Protein AF-A0A7Y9GDK4-F1 (afdb_monomer_lite)

Radius of gyration: 11.84 Å; chains: 1; bounding box: 29×21×32 Å

Organism: NCBI:txid46158

Secondary structure (DSSP, 8-state):
-----HHHHHHHHHHHHSS-TT-S-HHHHHHS-TTTTT--HHHHHHHHHHHHHHHT----HHHHHH--SHHHHHHHHHHHHHH--

InterPro domains:
  IPR006162 Phosphopantetheine attachment site [PS00012] (36-51)
  IPR009081 Phosphopantetheine binding ACP domain [PF00550] (12-77)
  IPR009081 Phosphopantetheine binding ACP domain [PS50075] (3-81)
  IPR020806 Polyketide synthase-like, phosphopantetheine-binding domain [SM00823] (6-81)
  IPR036736 ACP-like superfamily [G3DSA:1.10.1200.10] (1-82)
  IPR036736 ACP-like superfamily [SSF47336] (3-82)

Sequence (85 aa):
MKELTLDDLKDALRAAAGEAENLDDPADLLEVPFSELGYDSLAVMETTAQVERMLGIELPEEETAELKTPREYLDFVNARIGETV

pLDDT: mean 81.66, std 10.78, range [42.66, 90.94]

Foldseek 3Di:
DDACDLVNLVVLLCVLPPNQPPPPDSVVQQVAFCVNSVHDLRSQVSSQVVVCVVLVHDDDSVVSSVDGGVNVVRVSRRVRSVVPD

Structure (mmCIF, N/CA/C/O backbone):
data_AF-A0A7Y9GDK4-F1
#
_entry.id   AF-A0A7Y9GDK4-F1
#
loop_
_atom_site.group_PDB
_atom_site.id
_atom_site.type_symbol
_atom_site.label_atom_id
_atom_site.label_alt_id
_atom_site.label_comp_id
_atom_site.label_asym_id
_atom_site.label_entity_id
_atom_site.label_seq_id
_atom_site.pdbx_PDB_ins_code
_atom_site.Cartn_x
_atom_site.Cartn_y
_atom_site.Cartn_z
_atom_site.occupancy
_atom_site.B_iso_or_equiv
_atom_site.auth_seq_id
_atom_site.auth_comp_id
_atom_site.auth_asym_id
_atom_site.auth_atom_id
_atom_site.pdbx_PDB_model_num
ATOM 1 N N . MET A 1 1 ? -18.331 -2.096 1.876 1.00 54.19 1 MET A N 1
ATOM 2 C CA . MET A 1 1 ? -17.077 -2.597 2.465 1.00 54.19 1 MET A CA 1
ATOM 3 C C . MET A 1 1 ? -15.968 -1.853 1.756 1.00 54.19 1 MET A C 1
ATOM 5 O O . MET A 1 1 ? -16.100 -1.648 0.557 1.00 54.19 1 MET A O 1
ATOM 9 N N . LYS A 1 2 ? -15.004 -1.304 2.493 1.00 72.69 2 LYS A N 1
ATOM 10 C CA . LYS A 1 2 ? -13.831 -0.675 1.883 1.00 72.69 2 LYS A CA 1
ATOM 11 C C . LYS A 1 2 ? -12.837 -1.814 1.680 1.00 72.69 2 LYS A C 1
ATOM 13 O O . LYS A 1 2 ? -12.600 -2.553 2.623 1.00 72.69 2 LYS A O 1
ATOM 18 N N . GLU A 1 3 ? -12.358 -2.013 0.469 1.00 83.25 3 GLU A N 1
ATOM 19 C CA . GLU A 1 3 ? -11.328 -2.999 0.150 1.00 83.25 3 GLU A CA 1
ATOM 20 C C . GLU A 1 3 ? -10.403 -2.350 -0.869 1.00 83.25 3 GLU A C 1
ATOM 22 O O . GLU A 1 3 ? -10.868 -1.592 -1.727 1.00 83.25 3 GLU A O 1
ATOM 27 N N . LEU A 1 4 ? -9.102 -2.590 -0.738 1.00 86.88 4 LEU A N 1
ATOM 28 C CA . LEU A 1 4 ? -8.163 -2.167 -1.762 1.00 86.88 4 LEU A CA 1
ATOM 29 C C . LEU A 1 4 ? -8.284 -3.166 -2.909 1.00 86.88 4 LEU A C 1
ATOM 31 O O . LEU A 1 4 ? -8.111 -4.368 -2.706 1.00 86.88 4 LEU A O 1
ATOM 35 N N . THR A 1 5 ? -8.590 -2.672 -4.105 1.00 88.81 5 THR A N 1
ATOM 36 C CA . THR A 1 5 ? -8.632 -3.503 -5.314 1.00 88.81 5 THR A CA 1
ATOM 37 C C . THR A 1 5 ? -7.349 -3.335 -6.116 1.00 88.81 5 THR A C 1
ATOM 39 O O . THR A 1 5 ? -6.614 -2.364 -5.940 1.00 88.81 5 THR A O 1
ATOM 42 N N . LEU A 1 6 ? -7.076 -4.274 -7.023 1.00 86.62 6 LEU A N 1
ATOM 43 C CA . LEU A 1 6 ? -5.916 -4.183 -7.908 1.00 86.62 6 LEU A CA 1
ATOM 44 C C . LEU A 1 6 ? -5.934 -2.916 -8.772 1.00 86.62 6 LEU A C 1
ATOM 46 O O . LEU A 1 6 ? -4.883 -2.332 -8.998 1.00 86.62 6 LEU A O 1
ATOM 50 N N . ASP A 1 7 ? -7.111 -2.484 -9.224 1.00 86.19 7 ASP A N 1
ATOM 51 C CA . ASP A 1 7 ? -7.272 -1.227 -9.964 1.00 86.19 7 ASP A CA 1
ATOM 52 C C . ASP A 1 7 ? -6.893 -0.010 -9.110 1.00 86.19 7 ASP A C 1
ATOM 54 O O . ASP A 1 7 ? -6.187 0.874 -9.581 1.00 86.19 7 ASP A O 1
ATOM 58 N N . ASP A 1 8 ? -7.294 -0.000 -7.838 1.00 88.62 8 ASP A N 1
ATOM 59 C CA . ASP A 1 8 ? -6.977 1.077 -6.891 1.00 88.62 8 ASP A CA 1
ATOM 60 C C . ASP A 1 8 ? -5.466 1.139 -6.609 1.00 88.62 8 ASP A C 1
ATOM 62 O O . ASP A 1 8 ? -4.847 2.201 -6.660 1.00 88.62 8 ASP A O 1
ATOM 66 N N . LEU A 1 9 ? -4.838 -0.030 -6.426 1.00 87.75 9 LEU A N 1
ATOM 67 C CA . LEU A 1 9 ? -3.387 -0.136 -6.293 1.00 87.75 9 LEU A CA 1
ATOM 68 C C . LEU A 1 9 ? -2.663 0.321 -7.569 1.00 87.75 9 LEU A C 1
ATOM 70 O O . LEU A 1 9 ? -1.655 1.015 -7.477 1.00 87.75 9 LEU A O 1
ATOM 74 N N . LYS A 1 10 ? -3.165 -0.034 -8.758 1.00 85.50 10 LYS A N 1
ATOM 75 C CA . LYS A 1 10 ? -2.608 0.421 -10.042 1.00 85.50 10 LYS A CA 1
ATOM 76 C C . LYS A 1 10 ? -2.692 1.936 -10.190 1.00 85.50 10 LYS A C 1
ATOM 78 O O . LYS A 1 10 ? -1.721 2.544 -10.637 1.00 85.50 10 LYS A O 1
ATOM 83 N N . ASP A 1 11 ? -3.820 2.538 -9.826 1.00 85.56 11 ASP A N 1
ATOM 84 C CA . ASP A 1 11 ? -4.005 3.989 -9.879 1.00 85.56 11 ASP A CA 1
ATOM 85 C C . ASP A 1 11 ? -3.048 4.700 -8.913 1.00 85.56 11 ASP A C 1
ATOM 87 O O . ASP A 1 11 ? -2.350 5.633 -9.308 1.00 85.56 11 ASP A O 1
ATOM 91 N N . ALA A 1 12 ? -2.916 4.184 -7.686 1.00 86.81 12 ALA A N 1
ATOM 92 C CA . ALA A 1 12 ? -1.976 4.701 -6.695 1.00 86.81 12 ALA A CA 1
ATOM 93 C C . ALA A 1 12 ? -0.510 4.558 -7.149 1.00 86.81 12 ALA A C 1
ATOM 95 O O . ALA A 1 12 ? 0.249 5.521 -7.089 1.00 86.81 12 ALA A O 1
ATOM 96 N N . LEU A 1 13 ? -0.122 3.401 -7.692 1.00 84.38 13 LEU A N 1
ATOM 97 C CA . LEU A 1 13 ? 1.214 3.179 -8.254 1.00 84.38 13 LEU A CA 1
ATOM 98 C C . LEU A 1 13 ? 1.495 4.118 -9.435 1.00 84.38 13 LEU A C 1
ATOM 100 O O . LEU A 1 13 ? 2.577 4.695 -9.528 1.00 84.38 13 LEU A O 1
ATOM 104 N N . ARG A 1 14 ? 0.530 4.305 -10.342 1.00 82.69 14 ARG A N 1
ATOM 105 C CA . ARG A 1 14 ? 0.651 5.238 -11.473 1.00 82.69 14 ARG A CA 1
ATOM 106 C C . ARG A 1 14 ? 0.742 6.692 -11.005 1.00 82.69 14 ARG A C 1
ATOM 108 O O . ARG A 1 14 ? 1.447 7.496 -11.608 1.00 82.69 14 ARG A O 1
ATOM 115 N N . ALA A 1 15 ? 0.050 7.048 -9.931 1.00 82.62 15 ALA A N 1
ATOM 116 C CA . ALA A 1 15 ? 0.152 8.375 -9.341 1.00 82.62 15 ALA A CA 1
ATOM 117 C C . ALA A 1 15 ? 1.516 8.601 -8.662 1.00 82.62 15 ALA A C 1
ATOM 119 O O . ALA A 1 15 ? 2.076 9.687 -8.801 1.00 82.62 15 ALA A O 1
ATOM 120 N N . ALA A 1 16 ? 2.065 7.579 -7.995 1.00 80.00 16 ALA A N 1
ATOM 121 C CA . ALA A 1 16 ? 3.341 7.642 -7.282 1.00 80.00 16 ALA A CA 1
ATOM 122 C C . ALA A 1 16 ? 4.570 7.629 -8.212 1.00 80.00 16 ALA A C 1
ATOM 124 O O . ALA A 1 16 ? 5.482 8.431 -8.044 1.00 80.00 16 ALA A O 1
ATOM 125 N N . ALA A 1 17 ? 4.610 6.745 -9.214 1.00 72.75 17 ALA A N 1
ATOM 126 C CA . ALA A 1 17 ? 5.760 6.617 -10.120 1.00 72.75 17 ALA A CA 1
ATOM 127 C C . ALA A 1 17 ? 5.633 7.432 -11.421 1.00 72.75 17 ALA A C 1
ATOM 129 O O . ALA A 1 17 ? 6.594 7.535 -12.185 1.00 72.75 17 ALA A O 1
ATOM 130 N N . GLY A 1 18 ? 4.459 8.008 -11.695 1.00 65.69 18 GLY A N 1
ATOM 131 C CA . GLY A 1 18 ? 4.127 8.585 -12.996 1.00 65.69 18 GLY A CA 1
ATOM 132 C C . GLY A 1 18 ? 3.591 7.541 -13.984 1.00 65.69 18 GLY A C 1
ATOM 133 O O . GLY A 1 18 ? 3.147 6.458 -13.605 1.00 65.69 18 GLY A O 1
ATOM 134 N N . GLU A 1 19 ? 3.572 7.875 -15.277 1.00 56.62 19 GLU A N 1
ATOM 135 C CA . GLU A 1 19 ? 2.986 7.017 -16.315 1.00 56.62 19 GLU A CA 1
ATOM 136 C C . GLU A 1 19 ? 3.748 5.687 -16.443 1.00 56.62 19 GLU A C 1
ATOM 138 O O . GLU A 1 19 ? 4.771 5.592 -17.112 1.00 56.62 19 GLU A O 1
ATOM 143 N N . ALA A 1 20 ? 3.252 4.657 -15.760 1.00 56.62 20 ALA A N 1
ATOM 144 C CA . ALA A 1 20 ? 3.800 3.315 -15.816 1.00 56.62 20 ALA A CA 1
ATOM 145 C C . ALA A 1 20 ? 3.298 2.596 -17.072 1.00 56.62 20 ALA A C 1
ATOM 147 O O . ALA A 1 20 ? 2.108 2.311 -17.207 1.00 56.62 20 ALA A O 1
ATOM 148 N N . GLU A 1 21 ? 4.214 2.292 -17.989 1.00 55.47 21 GLU A N 1
ATOM 149 C CA . GLU A 1 21 ? 3.900 1.713 -19.304 1.00 55.47 21 GLU A CA 1
ATOM 150 C C . GLU A 1 21 ? 3.565 0.202 -19.273 1.00 55.47 21 GLU A C 1
ATOM 152 O O . GLU A 1 21 ? 3.299 -0.374 -20.321 1.00 55.47 21 GLU A O 1
ATOM 157 N N . ASN A 1 22 ? 3.576 -0.464 -18.104 1.00 57.22 22 ASN A N 1
ATOM 158 C CA . ASN A 1 22 ? 3.523 -1.938 -17.999 1.00 57.22 22 ASN A CA 1
ATOM 159 C C . ASN A 1 22 ? 2.426 -2.500 -17.064 1.00 57.22 22 ASN A C 1
ATOM 161 O O . ASN A 1 22 ? 2.543 -3.628 -16.592 1.00 57.22 22 ASN A O 1
ATOM 165 N N . LEU A 1 23 ? 1.350 -1.755 -16.776 1.00 65.31 23 LEU A N 1
ATOM 166 C CA . LEU A 1 23 ? 0.278 -2.228 -15.872 1.00 65.31 23 LEU A CA 1
ATOM 167 C C . LEU A 1 23 ? -0.900 -2.928 -16.588 1.00 65.31 23 LEU A C 1
ATOM 169 O O . LEU A 1 23 ? -1.925 -3.203 -15.954 1.00 65.31 23 LEU A O 1
ATOM 173 N N . ASP A 1 24 ? -0.792 -3.203 -17.890 1.00 65.50 24 ASP A N 1
ATOM 174 C CA . ASP A 1 24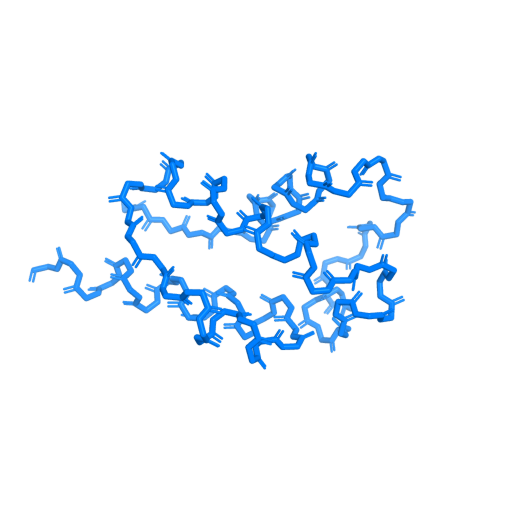 ? -1.899 -3.717 -18.711 1.00 65.50 24 ASP A CA 1
ATOM 175 C C . ASP A 1 24 ? -2.320 -5.156 -18.371 1.00 65.50 24 ASP A C 1
ATOM 177 O O . ASP A 1 24 ? -3.504 -5.471 -18.499 1.00 65.50 24 ASP A O 1
ATOM 181 N N . ASP A 1 25 ? -1.416 -6.008 -17.867 1.00 67.50 25 ASP A N 1
ATOM 182 C CA . ASP A 1 25 ? -1.752 -7.396 -17.518 1.00 67.50 25 ASP A CA 1
ATOM 183 C C . ASP A 1 25 ? -1.874 -7.599 -15.991 1.00 67.50 25 ASP A C 1
ATOM 185 O O . ASP A 1 25 ? -0.874 -7.631 -15.272 1.00 67.50 25 ASP A O 1
ATOM 189 N N . PRO A 1 26 ? -3.102 -7.689 -15.440 1.00 67.12 26 PRO A N 1
ATOM 190 C CA . PRO A 1 26 ? -3.320 -7.788 -13.998 1.00 67.12 26 PRO A CA 1
ATOM 191 C C . PRO A 1 26 ? -2.843 -9.110 -13.384 1.00 67.12 26 PRO A C 1
ATOM 193 O O . PRO A 1 26 ? -2.593 -9.143 -12.180 1.00 67.12 26 PRO A O 1
ATOM 196 N N . ALA A 1 27 ? -2.764 -10.191 -14.168 1.00 66.88 27 ALA A N 1
ATOM 197 C CA . ALA A 1 27 ? -2.400 -11.506 -13.649 1.00 66.88 27 ALA A CA 1
ATOM 198 C C . ALA A 1 27 ? -0.903 -11.575 -13.333 1.00 66.88 27 ALA A C 1
ATOM 200 O O . ALA A 1 27 ? -0.532 -12.001 -12.243 1.00 66.88 27 ALA A O 1
ATOM 201 N N . ASP A 1 28 ? -0.073 -11.079 -14.251 1.00 75.31 28 ASP A N 1
ATOM 202 C CA . ASP A 1 28 ? 1.379 -11.034 -14.079 1.00 75.31 28 ASP A CA 1
ATOM 203 C C . ASP A 1 28 ? 1.760 -10.006 -13.004 1.00 75.31 28 ASP A C 1
ATOM 205 O O . ASP A 1 28 ? 2.527 -10.294 -12.093 1.00 75.31 28 ASP A O 1
ATOM 209 N N . LEU A 1 29 ? 1.119 -8.834 -13.013 1.00 81.69 29 LEU A N 1
ATOM 210 C CA . LEU A 1 29 ? 1.450 -7.729 -12.112 1.00 81.69 29 LEU A CA 1
ATOM 211 C C . LEU A 1 29 ? 1.388 -8.093 -10.626 1.00 81.69 29 LEU A C 1
ATOM 213 O O . LEU A 1 29 ? 2.206 -7.618 -9.851 1.00 81.69 29 LEU A O 1
ATOM 217 N N . LEU A 1 30 ? 0.433 -8.929 -10.215 1.00 85.38 30 LEU A N 1
ATOM 218 C CA . LEU A 1 30 ? 0.331 -9.377 -8.824 1.00 85.38 30 LEU A CA 1
ATOM 219 C C . LEU A 1 30 ? 1.538 -10.214 -8.383 1.00 85.38 30 LEU A C 1
ATOM 221 O O . LEU A 1 30 ? 1.908 -10.175 -7.210 1.00 85.38 30 LEU A O 1
ATOM 225 N N . GLU A 1 31 ? 2.117 -10.981 -9.303 1.00 85.25 31 GLU A N 1
ATOM 226 C CA . GLU A 1 31 ? 3.230 -11.896 -9.044 1.00 85.25 31 GLU A CA 1
ATOM 227 C C . GLU A 1 31 ? 4.593 -11.247 -9.330 1.00 85.25 31 GLU A C 1
ATOM 229 O O . GLU A 1 31 ? 5.606 -11.687 -8.784 1.00 85.25 31 GLU A O 1
ATOM 234 N N . VAL A 1 32 ? 4.618 -10.174 -10.129 1.00 86.56 32 VAL A N 1
ATOM 235 C CA . VAL A 1 32 ? 5.837 -9.444 -10.480 1.00 86.56 32 VAL A CA 1
ATOM 236 C C . VAL A 1 32 ? 6.253 -8.505 -9.336 1.00 86.56 32 VAL A C 1
ATOM 238 O O . VAL A 1 32 ? 5.447 -7.715 -8.838 1.00 86.56 32 VAL A O 1
ATOM 241 N N . PRO A 1 33 ? 7.528 -8.542 -8.913 1.00 87.81 33 PRO A N 1
ATOM 242 C CA . PRO A 1 33 ? 8.053 -7.621 -7.920 1.00 87.81 33 PRO A CA 1
ATOM 243 C C . PRO A 1 33 ? 7.987 -6.161 -8.375 1.00 87.81 33 PRO A C 1
ATOM 245 O O . PRO A 1 33 ? 8.270 -5.850 -9.531 1.00 87.81 33 PRO A O 1
ATOM 248 N N . PHE A 1 34 ? 7.770 -5.240 -7.435 1.00 85.81 34 PHE A N 1
ATOM 249 C CA . PHE A 1 34 ? 7.829 -3.794 -7.682 1.00 85.81 34 PHE A CA 1
ATOM 250 C C . PHE A 1 34 ? 9.111 -3.386 -8.419 1.00 85.81 34 PHE A C 1
ATOM 252 O O . PHE A 1 34 ? 9.054 -2.655 -9.403 1.00 85.81 34 PHE A O 1
ATOM 259 N N . SER A 1 35 ? 10.254 -3.950 -8.026 1.00 84.12 35 SER A N 1
ATOM 260 C CA . SER A 1 35 ? 11.543 -3.657 -8.658 1.00 84.12 35 SER A CA 1
ATOM 261 C C . SER A 1 35 ? 11.615 -4.086 -10.133 1.00 84.12 35 SER A C 1
ATOM 263 O O . SER A 1 35 ? 12.253 -3.399 -10.925 1.00 84.12 35 SER A O 1
ATOM 265 N N . GLU A 1 36 ? 10.936 -5.169 -10.529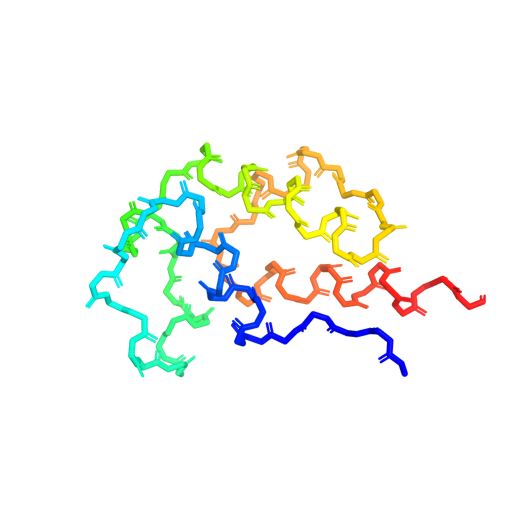 1.00 84.69 36 GLU A N 1
ATOM 266 C CA . GLU A 1 36 ? 10.855 -5.598 -11.937 1.00 84.69 36 GLU A CA 1
ATOM 267 C C . GLU A 1 36 ? 9.856 -4.759 -12.743 1.00 84.69 36 GLU A C 1
ATOM 269 O O . GLU A 1 36 ? 10.063 -4.521 -13.930 1.00 84.69 36 GLU A O 1
ATOM 274 N N . LEU A 1 37 ? 8.820 -4.238 -12.082 1.00 80.88 37 LEU A N 1
ATOM 275 C CA . LEU A 1 37 ? 7.885 -3.266 -12.650 1.00 80.88 37 LEU A CA 1
ATOM 276 C C . LEU A 1 37 ? 8.498 -1.853 -12.791 1.00 80.88 37 LEU A C 1
ATOM 278 O O . LEU A 1 37 ? 7.849 -0.957 -13.326 1.00 80.88 37 LEU A O 1
ATOM 282 N N . GLY A 1 38 ? 9.736 -1.643 -12.323 1.00 80.94 38 GLY A N 1
ATOM 283 C CA . GLY A 1 38 ? 10.420 -0.345 -12.344 1.00 80.94 38 GLY A CA 1
ATOM 284 C C . GLY A 1 38 ? 10.064 0.571 -11.170 1.00 80.94 38 GLY A C 1
ATOM 285 O O . GLY A 1 38 ? 10.328 1.769 -11.229 1.00 80.94 38 GLY A O 1
ATOM 286 N N . TYR A 1 39 ? 9.470 0.019 -10.114 1.00 82.69 39 TYR A N 1
ATOM 287 C CA . TYR A 1 39 ? 9.141 0.725 -8.883 1.00 82.69 39 TYR A CA 1
ATOM 288 C C . TYR A 1 39 ? 10.214 0.486 -7.825 1.00 82.69 39 TYR A C 1
ATOM 290 O O . TYR A 1 39 ? 10.506 -0.646 -7.432 1.00 82.69 39 TYR A O 1
ATOM 298 N N . ASP A 1 40 ? 10.766 1.579 -7.318 1.00 83.31 40 ASP A N 1
ATOM 299 C CA . ASP A 1 40 ? 11.655 1.568 -6.165 1.00 83.31 40 ASP A CA 1
ATOM 300 C C . ASP A 1 40 ? 10.872 1.588 -4.845 1.00 83.31 40 ASP A C 1
ATOM 302 O O . ASP A 1 40 ? 9.680 1.898 -4.793 1.00 83.31 40 ASP A O 1
ATOM 306 N N . SER A 1 41 ? 11.579 1.331 -3.741 1.00 81.25 41 SER A N 1
ATOM 307 C CA . SER A 1 41 ? 11.028 1.395 -2.377 1.00 81.25 41 SER A CA 1
ATOM 308 C C . SER A 1 41 ? 10.330 2.732 -2.070 1.00 81.25 41 SER A C 1
ATOM 310 O O . SER A 1 41 ? 9.317 2.747 -1.374 1.00 81.25 41 SER A O 1
ATOM 312 N N . LEU A 1 42 ? 10.804 3.843 -2.651 1.00 85.00 42 LEU A N 1
ATOM 313 C CA . LEU A 1 42 ? 10.173 5.159 -2.508 1.00 85.00 42 LEU A CA 1
ATOM 314 C C . LEU A 1 42 ? 8.776 5.215 -3.144 1.00 85.00 42 LEU A C 1
ATOM 316 O O . LEU A 1 42 ? 7.852 5.753 -2.543 1.00 85.00 42 LEU A O 1
ATOM 320 N N . ALA A 1 43 ? 8.604 4.621 -4.327 1.00 86.12 43 ALA A N 1
ATOM 321 C CA . ALA A 1 43 ? 7.315 4.616 -5.008 1.00 86.12 43 ALA A CA 1
ATOM 322 C C . ALA A 1 43 ? 6.282 3.779 -4.237 1.00 86.12 43 ALA A C 1
ATOM 324 O O . ALA A 1 43 ? 5.110 4.147 -4.176 1.00 86.12 43 ALA A O 1
ATOM 325 N N . VAL A 1 44 ? 6.723 2.693 -3.589 1.00 86.62 44 VAL A N 1
ATOM 326 C CA . VAL A 1 44 ? 5.883 1.903 -2.675 1.00 86.62 44 VAL A CA 1
ATOM 327 C C . VAL A 1 44 ? 5.469 2.739 -1.459 1.00 86.62 44 VAL A C 1
ATOM 329 O O . VAL A 1 44 ? 4.293 2.747 -1.111 1.00 86.62 44 VAL A O 1
ATOM 332 N N . MET A 1 45 ? 6.385 3.501 -0.849 1.00 88.38 45 MET A N 1
ATOM 333 C CA . MET A 1 45 ? 6.060 4.403 0.269 1.00 88.38 45 MET A CA 1
ATOM 334 C C . MET A 1 45 ? 5.063 5.503 -0.129 1.00 88.38 45 MET A C 1
ATOM 336 O O . MET A 1 45 ? 4.096 5.748 0.591 1.00 88.38 45 MET A O 1
ATOM 340 N N . GLU A 1 46 ? 5.249 6.142 -1.288 1.00 89.31 46 GLU A N 1
ATOM 341 C CA . GLU A 1 46 ? 4.305 7.147 -1.801 1.00 89.31 46 GLU A CA 1
ATOM 342 C C . GLU A 1 46 ? 2.925 6.543 -2.086 1.00 89.31 46 GLU A C 1
ATOM 344 O O . GLU A 1 46 ? 1.905 7.115 -1.692 1.00 89.31 46 GLU A O 1
ATOM 349 N N . THR A 1 47 ? 2.895 5.351 -2.691 1.00 89.19 47 THR A N 1
ATOM 350 C CA . THR A 1 47 ? 1.666 4.574 -2.908 1.00 89.19 47 THR A CA 1
ATOM 351 C C . THR A 1 47 ? 0.961 4.305 -1.577 1.00 89.19 47 THR A C 1
ATOM 353 O O . THR A 1 47 ? -0.240 4.547 -1.461 1.00 89.19 47 THR A O 1
ATOM 356 N N . THR A 1 48 ? 1.706 3.898 -0.544 1.00 89.81 48 THR A N 1
ATOM 357 C CA . THR A 1 48 ? 1.188 3.689 0.816 1.00 89.81 48 THR A CA 1
ATOM 358 C C . THR A 1 48 ? 0.557 4.931 1.401 1.00 89.81 48 THR A C 1
ATOM 360 O O . THR A 1 48 ? -0.612 4.876 1.777 1.00 89.81 48 THR A O 1
ATOM 363 N N . ALA A 1 49 ? 1.246 6.068 1.373 1.00 89.31 49 ALA A N 1
ATOM 364 C CA . ALA A 1 49 ? 0.691 7.322 1.873 1.00 89.31 49 ALA A CA 1
ATOM 365 C C . ALA A 1 49 ? -0.614 7.720 1.150 1.00 89.31 49 ALA A C 1
ATOM 367 O O . ALA A 1 49 ? -1.517 8.333 1.735 1.00 89.31 49 ALA A O 1
ATOM 368 N N . GLN A 1 50 ? -0.735 7.379 -0.136 1.00 88.56 50 GLN A N 1
ATOM 369 C CA . GLN A 1 50 ? -1.945 7.607 -0.919 1.00 88.56 50 GLN A CA 1
ATOM 370 C C . GLN A 1 50 ? -3.083 6.669 -0.497 1.00 88.56 50 GLN A C 1
ATOM 372 O O . GLN A 1 50 ? -4.203 7.126 -0.256 1.00 88.56 50 GLN A O 1
ATOM 377 N N . VAL A 1 51 ? -2.788 5.377 -0.358 1.00 89.06 51 VAL A N 1
ATOM 378 C CA . VAL A 1 51 ? -3.730 4.338 0.073 1.00 89.06 51 VAL A CA 1
ATOM 379 C C . VAL A 1 51 ? -4.242 4.611 1.490 1.00 89.06 51 VAL A C 1
ATOM 381 O O . VAL A 1 51 ? -5.451 4.571 1.718 1.00 89.06 51 VAL A O 1
ATOM 384 N N . GLU A 1 52 ? -3.368 4.989 2.423 1.00 89.94 52 GLU A N 1
ATOM 385 C CA . GLU A 1 52 ? -3.726 5.409 3.784 1.00 89.94 52 GLU A CA 1
ATOM 386 C C . GLU A 1 52 ? -4.737 6.555 3.776 1.00 89.94 52 GLU A C 1
ATOM 388 O O . GLU A 1 52 ? -5.743 6.516 4.483 1.00 89.94 52 GLU A O 1
ATOM 393 N N . ARG A 1 53 ? -4.532 7.561 2.917 1.00 87.88 53 ARG A N 1
ATOM 394 C CA . ARG A 1 53 ? -5.464 8.686 2.756 1.00 87.88 53 ARG A CA 1
ATOM 395 C C . ARG A 1 53 ? -6.787 8.282 2.115 1.00 87.88 53 ARG A C 1
ATOM 397 O O . ARG A 1 53 ? -7.834 8.767 2.546 1.00 87.88 53 ARG A O 1
ATOM 404 N N . MET A 1 54 ? -6.758 7.426 1.095 1.00 85.88 54 MET A N 1
ATOM 405 C CA . MET A 1 54 ? -7.968 6.950 0.415 1.00 85.88 54 MET A CA 1
ATOM 406 C C . MET A 1 54 ? -8.825 6.097 1.347 1.00 85.88 54 MET A C 1
ATOM 408 O O . MET A 1 54 ? -10.048 6.265 1.429 1.00 85.88 54 MET A O 1
ATOM 412 N N . LEU A 1 55 ? -8.187 5.202 2.096 1.00 86.06 55 LEU A N 1
ATOM 413 C CA . LEU A 1 55 ? -8.850 4.238 2.960 1.00 86.06 55 LEU A CA 1
ATOM 414 C C . LEU A 1 55 ? -9.111 4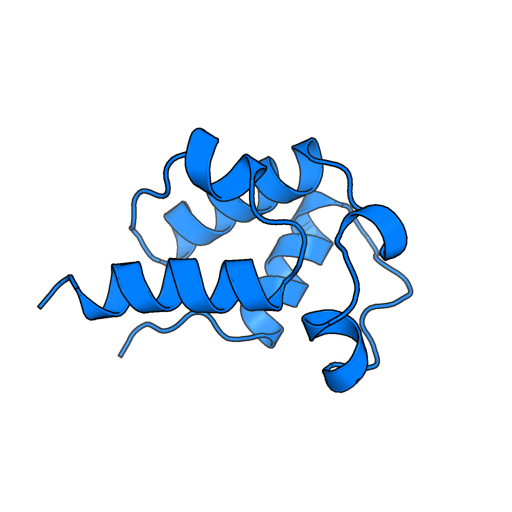.775 4.368 1.00 86.06 55 LEU A C 1
ATOM 416 O O . LEU A 1 55 ? -10.126 4.403 4.959 1.00 86.06 55 LEU A O 1
ATOM 420 N N . GLY A 1 56 ? -8.323 5.735 4.840 1.00 86.81 56 GLY A N 1
ATOM 421 C CA . GLY A 1 56 ? -8.379 6.260 6.203 1.00 86.81 56 GLY A CA 1
ATOM 422 C C . GLY A 1 56 ? -7.793 5.289 7.228 1.00 86.81 56 GLY A C 1
ATOM 423 O O . GLY A 1 56 ? -8.307 5.213 8.340 1.00 86.81 56 GLY A O 1
ATOM 424 N N . ILE A 1 57 ? -6.779 4.520 6.830 1.00 87.50 57 ILE A N 1
ATOM 425 C CA . ILE A 1 57 ? -6.063 3.554 7.675 1.00 87.50 57 ILE A CA 1
ATOM 426 C C . ILE A 1 57 ? -4.613 4.001 7.844 1.00 87.50 57 ILE A C 1
ATOM 428 O O . ILE A 1 57 ? -4.137 4.815 7.059 1.00 87.50 57 ILE A O 1
ATOM 432 N N . GLU A 1 58 ? -3.927 3.444 8.839 1.00 88.50 58 GLU A N 1
ATOM 433 C CA . GLU A 1 58 ? -2.493 3.648 9.043 1.00 88.50 58 GLU A CA 1
ATOM 434 C C . GLU A 1 58 ? -1.751 2.343 8.720 1.00 88.50 58 GLU A C 1
ATOM 436 O O . GLU A 1 58 ? -2.070 1.279 9.271 1.00 88.50 58 GLU A O 1
ATOM 441 N N . LEU A 1 59 ? -0.803 2.419 7.792 1.00 88.56 59 LEU A N 1
ATOM 442 C CA . LEU A 1 59 ? 0.001 1.309 7.300 1.00 88.56 59 LEU A CA 1
ATOM 443 C C . LEU A 1 59 ? 1.455 1.547 7.725 1.00 88.56 59 LEU A C 1
ATOM 445 O O . LEU A 1 59 ? 2.057 2.536 7.315 1.00 88.56 59 LEU A O 1
ATOM 449 N N . PRO A 1 60 ? 2.053 0.666 8.540 1.00 88.62 60 PRO A N 1
ATOM 450 C CA . PRO A 1 60 ? 3.424 0.858 8.988 1.00 88.62 60 PRO A CA 1
ATOM 451 C C . PRO A 1 60 ? 4.404 0.797 7.814 1.00 88.62 60 PRO A C 1
ATOM 453 O O . PRO A 1 60 ? 4.448 -0.173 7.052 1.00 88.62 60 PRO A O 1
ATOM 456 N N . GLU A 1 61 ? 5.226 1.838 7.707 1.00 84.44 61 GLU A N 1
ATOM 457 C CA . GLU A 1 61 ? 6.245 1.987 6.664 1.00 84.44 61 GLU A CA 1
ATOM 458 C C . GLU A 1 61 ? 7.258 0.833 6.682 1.00 84.44 61 GLU A C 1
ATOM 460 O O . GLU A 1 61 ? 7.708 0.393 5.631 1.00 84.44 61 GLU A O 1
ATOM 465 N N . GLU A 1 62 ? 7.578 0.302 7.867 1.00 86.12 62 GLU A N 1
ATOM 466 C CA . GLU A 1 62 ? 8.487 -0.839 8.026 1.00 86.12 62 GLU A CA 1
ATOM 467 C C . GLU A 1 62 ? 7.923 -2.106 7.372 1.00 86.12 62 GLU A C 1
ATOM 469 O O . GLU A 1 62 ? 8.607 -2.705 6.548 1.00 86.12 62 GLU A O 1
ATOM 474 N N . GLU A 1 63 ? 6.668 -2.474 7.663 1.00 87.75 63 GLU A N 1
ATOM 475 C CA . GLU A 1 63 ? 6.048 -3.660 7.051 1.00 87.75 63 GLU A CA 1
ATOM 476 C C . GLU A 1 63 ? 5.842 -3.443 5.550 1.00 87.75 63 GLU A C 1
ATOM 478 O O . GLU A 1 63 ? 6.110 -4.340 4.757 1.00 87.75 63 GLU A O 1
ATOM 483 N N . THR A 1 64 ? 5.417 -2.242 5.139 1.00 86.00 64 THR A N 1
ATOM 484 C CA . THR A 1 64 ? 5.176 -1.956 3.717 1.00 86.00 64 THR A CA 1
ATOM 485 C C . THR A 1 64 ? 6.452 -1.917 2.880 1.00 86.00 64 THR A C 1
ATOM 487 O O . THR A 1 64 ? 6.419 -2.309 1.715 1.00 86.00 64 THR A O 1
ATOM 490 N N . ALA A 1 65 ? 7.584 -1.520 3.465 1.00 83.62 65 ALA A N 1
ATOM 491 C CA . ALA A 1 65 ? 8.892 -1.581 2.820 1.00 83.62 65 ALA A CA 1
ATOM 492 C C . ALA A 1 65 ? 9.418 -3.018 2.648 1.00 83.62 65 ALA A C 1
ATOM 494 O O . ALA A 1 65 ? 10.268 -3.254 1.786 1.00 83.62 65 ALA A O 1
ATOM 495 N N . GLU A 1 66 ? 8.930 -3.981 3.437 1.00 85.81 66 GLU A N 1
ATOM 496 C CA . GLU A 1 66 ? 9.270 -5.400 3.275 1.00 85.81 66 GLU A CA 1
ATOM 497 C C . GLU A 1 66 ? 8.485 -6.078 2.141 1.00 85.81 66 GLU A C 1
ATOM 499 O O . GLU A 1 66 ? 8.920 -7.116 1.632 1.00 85.81 66 GL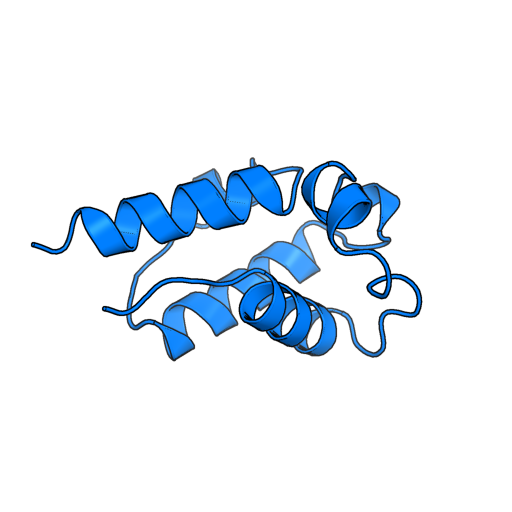U A O 1
ATOM 504 N N . LEU A 1 67 ? 7.370 -5.480 1.706 1.00 89.38 67 LEU A N 1
ATOM 505 C CA . LEU A 1 67 ? 6.522 -6.003 0.637 1.00 89.38 67 LEU A CA 1
ATOM 506 C C . LEU A 1 67 ? 7.214 -5.857 -0.715 1.00 89.38 67 LEU A C 1
ATOM 508 O O . LEU A 1 67 ? 7.586 -4.763 -1.143 1.00 89.38 67 LEU A O 1
ATOM 512 N N . LYS A 1 68 ? 7.355 -6.976 -1.423 1.00 87.25 68 LYS A N 1
ATOM 513 C CA . LYS A 1 68 ? 8.058 -7.005 -2.710 1.00 87.25 68 LYS A CA 1
ATOM 514 C C . LYS A 1 68 ? 7.106 -7.056 -3.880 1.00 87.25 68 LYS A C 1
ATOM 516 O O . LYS A 1 68 ? 7.492 -6.629 -4.964 1.00 87.25 68 LYS A O 1
ATOM 521 N N . THR A 1 69 ? 5.898 -7.566 -3.666 1.00 89.69 69 THR A N 1
ATOM 522 C CA . THR A 1 69 ? 4.906 -7.772 -4.718 1.00 89.69 69 THR A CA 1
ATOM 523 C C . THR A 1 69 ? 3.603 -7.014 -4.440 1.00 89.69 69 THR A C 1
ATOM 525 O O . THR A 1 69 ? 3.200 -6.860 -3.281 1.00 89.69 69 THR A O 1
ATOM 528 N N . PRO A 1 70 ? 2.880 -6.594 -5.494 1.00 89.44 70 PRO A N 1
ATOM 529 C CA . PRO A 1 70 ? 1.549 -6.000 -5.368 1.00 89.44 70 PRO A CA 1
ATOM 530 C C . PRO A 1 70 ? 0.551 -6.920 -4.666 1.00 89.44 70 PRO A C 1
ATOM 532 O O . PRO A 1 70 ? -0.340 -6.442 -3.967 1.00 89.44 70 PRO A O 1
ATOM 535 N N . ARG A 1 71 ? 0.701 -8.243 -4.814 1.00 89.88 71 ARG A N 1
ATOM 536 C CA . ARG A 1 71 ? -0.134 -9.227 -4.120 1.00 89.88 71 ARG A CA 1
ATOM 537 C C . ARG A 1 71 ? 0.051 -9.197 -2.611 1.00 89.88 71 ARG A C 1
ATOM 539 O O . ARG A 1 71 ? -0.949 -9.173 -1.901 1.00 89.88 71 ARG A O 1
ATOM 546 N N . GLU A 1 72 ? 1.295 -9.206 -2.132 1.00 90.94 72 GLU A N 1
ATOM 547 C CA . GLU A 1 72 ? 1.585 -9.092 -0.696 1.00 90.94 72 GLU A CA 1
ATOM 548 C C . GLU A 1 72 ? 1.022 -7.782 -0.138 1.00 90.94 72 GLU A C 1
ATOM 550 O O . GLU A 1 72 ? 0.417 -7.769 0.929 1.00 90.94 72 GLU A O 1
ATOM 555 N N . TYR A 1 73 ? 1.141 -6.699 -0.907 1.00 90.56 73 TYR A N 1
ATOM 556 C CA . TYR A 1 73 ? 0.584 -5.400 -0.553 1.00 90.56 73 TYR A CA 1
ATOM 557 C C . TYR A 1 73 ? -0.936 -5.391 -0.444 1.00 90.56 73 TYR A C 1
ATOM 559 O O . TYR A 1 73 ? -1.490 -4.940 0.558 1.00 90.56 73 TYR A O 1
ATOM 567 N N . LEU A 1 74 ? -1.624 -5.922 -1.451 1.00 89.94 74 LEU A N 1
ATOM 568 C CA . LEU A 1 74 ? -3.077 -6.044 -1.438 1.00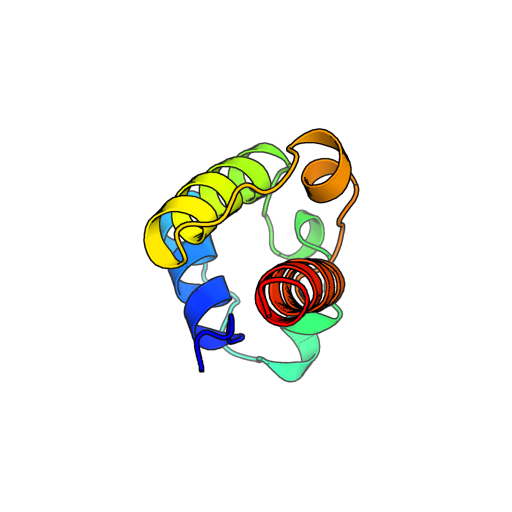 89.94 74 LEU A CA 1
ATOM 569 C C . LEU A 1 74 ? -3.574 -6.883 -0.268 1.00 89.94 74 LEU A C 1
ATOM 571 O O . LEU A 1 74 ? -4.547 -6.494 0.372 1.00 89.94 74 LEU A O 1
ATOM 575 N N . ASP A 1 75 ? -2.931 -8.015 0.002 1.00 90.19 75 ASP A N 1
ATOM 576 C CA . ASP A 1 75 ? -3.308 -8.893 1.109 1.00 90.19 75 ASP A CA 1
ATOM 577 C C . ASP A 1 75 ? -3.115 -8.186 2.458 1.00 90.19 75 ASP A C 1
ATOM 579 O O . ASP A 1 75 ? -4.050 -8.120 3.256 1.00 90.19 75 ASP A O 1
ATOM 583 N N . PHE A 1 76 ? -1.961 -7.540 2.654 1.00 90.50 76 PHE A N 1
ATOM 584 C CA . PHE A 1 76 ? -1.641 -6.773 3.858 1.00 90.50 76 PHE A CA 1
ATOM 585 C C . PHE A 1 76 ? -2.653 -5.654 4.132 1.00 90.50 76 PHE A C 1
ATOM 587 O O . PHE A 1 76 ? -3.191 -5.531 5.237 1.00 90.50 76 PHE A O 1
ATOM 594 N N . VAL A 1 77 ? -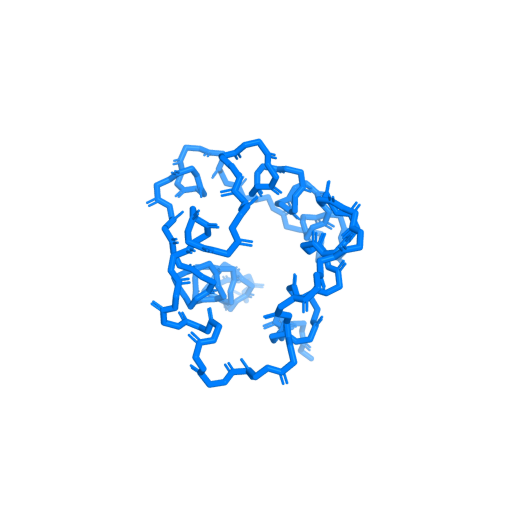2.959 -4.847 3.113 1.00 89.75 77 VAL A N 1
ATOM 595 C CA . VAL A 1 77 ? -3.917 -3.747 3.248 1.00 89.75 77 VAL A CA 1
ATOM 596 C C . VAL A 1 77 ? -5.323 -4.279 3.510 1.00 89.75 77 VAL A C 1
ATOM 598 O O . VAL A 1 77 ? -6.003 -3.798 4.416 1.00 89.75 77 VAL A O 1
ATOM 601 N N . ASN A 1 78 ? -5.772 -5.290 2.764 1.00 89.81 78 ASN A N 1
ATOM 602 C CA . ASN A 1 78 ? -7.105 -5.857 2.963 1.00 89.81 78 ASN A CA 1
ATOM 603 C C . ASN A 1 78 ? -7.258 -6.538 4.331 1.00 89.81 78 ASN A C 1
ATOM 605 O O . ASN A 1 78 ? -8.331 -6.435 4.927 1.00 89.81 78 ASN A O 1
ATOM 609 N N . ALA A 1 79 ? -6.199 -7.147 4.872 1.00 88.38 79 ALA A N 1
ATOM 610 C CA . ALA A 1 79 ? -6.187 -7.667 6.237 1.00 88.38 79 ALA A CA 1
ATOM 611 C C . ALA A 1 79 ? -6.434 -6.551 7.269 1.00 88.38 79 ALA A C 1
ATOM 613 O O . ALA A 1 79 ? -7.340 -6.671 8.095 1.00 88.38 79 ALA A O 1
ATOM 614 N N . ARG A 1 80 ? -5.732 -5.413 7.151 1.00 87.06 80 ARG A N 1
ATOM 615 C CA . ARG A 1 80 ? -5.920 -4.242 8.030 1.00 87.06 80 ARG A CA 1
ATOM 616 C C . ARG A 1 80 ? -7.333 -3.668 7.969 1.00 87.06 80 ARG A C 1
ATOM 618 O O . ARG A 1 80 ? -7.904 -3.310 9.001 1.00 87.06 80 ARG A O 1
ATOM 625 N N . ILE A 1 81 ? -7.917 -3.578 6.773 1.00 84.38 81 ILE A N 1
ATOM 626 C CA . ILE A 1 81 ? -9.293 -3.084 6.635 1.00 84.38 81 ILE A CA 1
ATOM 627 C C . ILE A 1 81 ? -10.291 -4.084 7.240 1.00 84.38 81 ILE A C 1
ATOM 629 O O . ILE A 1 81 ? -11.245 -3.675 7.903 1.00 84.38 81 ILE A O 1
ATOM 633 N N . GLY A 1 82 ? -10.065 -5.386 7.037 1.00 75.38 82 GLY A N 1
ATOM 634 C CA . GLY A 1 82 ? -10.897 -6.462 7.576 1.00 75.38 82 GLY A CA 1
ATOM 635 C C . GLY A 1 82 ? -10.858 -6.577 9.104 1.00 75.38 82 GLY A C 1
ATOM 636 O O . GLY A 1 82 ? -11.866 -6.943 9.704 1.00 75.38 82 GLY A O 1
ATOM 637 N N . GLU A 1 83 ? -9.738 -6.219 9.737 1.00 65.25 83 GLU A N 1
ATOM 638 C CA . GLU A 1 83 ? -9.584 -6.198 11.200 1.00 65.25 83 GLU A CA 1
ATOM 639 C C . GLU A 1 83 ? -10.280 -5.013 11.890 1.00 65.25 83 GLU A C 1
ATOM 641 O O . GLU A 1 83 ? -10.476 -5.048 13.101 1.00 65.25 83 GLU A O 1
ATOM 646 N N . THR A 1 84 ? -10.713 -3.980 11.157 1.00 50.78 84 THR A N 1
ATOM 647 C CA . THR A 1 84 ? -11.356 -2.780 11.741 1.00 50.78 84 THR A CA 1
ATOM 648 C C . THR A 1 84 ? -12.856 -2.992 12.071 1.00 50.78 84 THR A C 1
ATOM 650 O O . THR A 1 84 ? -13.662 -2.069 11.960 1.00 50.78 84 THR A O 1
ATOM 653 N N . VAL A 1 85 ? -13.263 -4.207 12.463 1.00 42.66 85 VAL A N 1
ATOM 654 C CA . VAL A 1 85 ? -14.656 -4.565 12.832 1.00 42.66 85 VAL A CA 1
ATOM 655 C C . VAL A 1 85 ? -14.889 -4.553 14.338 1.00 42.66 85 VAL A C 1
ATOM 657 O O . VAL A 1 85 ? -14.093 -5.170 15.077 1.00 42.66 85 VAL A O 1
#